Protein AF-A0A9P8CUX8-F1 (afdb_monomer)

Foldseek 3Di:
DDPVLVQVLCVVQPPVPPSDADPVSVVVSVVVVVVLVVLVVVLVPVVPQWHALVSLCVSCVVVVHNDDSVVSQVLQVVQVPPPPRTHHSSSSVVSVLLVVLLVVLVCVQPVVVPPDHDDDPVSVVVSVVVSD

Sequence (132 aa):
MILETVRMMMNMFDRDGDGSISFNEFIGLWNYIEKWKNCFRTYDLDGSGTIDGIELQKALRGFGYNLSEAIVSLIVTKYDVRGQGDISFDNFVQSCVTVQTLTDAFRRIDQAGTGVVTMTYEQFLGLVINNR

Mean predicted aligned error: 5.98 Å

Structure (mmCIF, N/CA/C/O backbone):
data_AF-A0A9P8CUX8-F1
#
_entry.id   AF-A0A9P8CUX8-F1
#
loop_
_atom_site.group_PDB
_atom_site.id
_atom_site.type_symbol
_atom_site.label_atom_id
_atom_site.label_alt_id
_atom_site.label_comp_id
_atom_site.label_asym_id
_atom_site.label_entity_id
_atom_site.label_seq_id
_atom_site.pdbx_PDB_ins_code
_atom_site.Cartn_x
_atom_site.Cartn_y
_atom_site.Cartn_z
_atom_site.occupancy
_atom_site.B_iso_or_equiv
_atom_site.auth_seq_id
_atom_site.auth_comp_id
_atom_site.auth_asym_id
_atom_site.auth_atom_id
_atom_site.pdbx_PDB_model_num
ATOM 1 N N . MET A 1 1 ? 15.610 -4.513 -5.418 1.00 54.41 1 MET A N 1
ATOM 2 C CA . MET A 1 1 ? 14.611 -5.336 -4.718 1.00 54.41 1 MET A CA 1
ATOM 3 C C . MET A 1 1 ? 15.278 -5.877 -3.475 1.00 54.41 1 MET A C 1
ATOM 5 O O . MET A 1 1 ? 16.214 -6.662 -3.589 1.00 54.41 1 MET A O 1
ATOM 9 N N . ILE A 1 2 ? 14.886 -5.361 -2.318 1.00 63.94 2 ILE A N 1
ATOM 10 C CA . ILE A 1 2 ? 15.433 -5.758 -1.019 1.00 63.94 2 ILE A CA 1
ATOM 11 C C . ILE A 1 2 ? 14.945 -7.180 -0.671 1.00 63.94 2 ILE A C 1
ATOM 13 O O . ILE A 1 2 ? 13.835 -7.573 -1.033 1.00 63.94 2 ILE A O 1
ATOM 17 N N . LEU A 1 3 ? 15.785 -7.971 0.010 1.00 68.69 3 LEU A N 1
ATOM 18 C CA . LEU A 1 3 ? 15.538 -9.381 0.368 1.00 68.69 3 LEU A CA 1
ATOM 19 C C . LEU A 1 3 ? 14.202 -9.598 1.106 1.00 68.69 3 LEU A C 1
ATOM 21 O O . LEU A 1 3 ? 13.567 -10.641 0.968 1.00 68.69 3 LEU A O 1
ATOM 25 N N . GLU A 1 4 ? 13.774 -8.603 1.878 1.00 70.69 4 GLU A N 1
ATOM 26 C CA . GLU A 1 4 ? 12.538 -8.636 2.658 1.00 70.69 4 GLU A CA 1
ATOM 27 C C . GLU A 1 4 ? 11.287 -8.602 1.770 1.00 70.69 4 GLU A C 1
ATOM 29 O O . GLU A 1 4 ? 10.384 -9.419 1.946 1.00 70.69 4 GLU A O 1
ATOM 34 N N . THR A 1 5 ? 11.265 -7.750 0.741 1.00 67.06 5 THR A N 1
ATOM 35 C CA . THR A 1 5 ? 10.166 -7.695 -0.234 1.00 67.06 5 THR A CA 1
ATOM 36 C C . THR A 1 5 ? 10.086 -8.984 -1.051 1.00 67.06 5 THR A C 1
ATOM 38 O O . THR A 1 5 ? 8.993 -9.480 -1.312 1.00 67.06 5 THR A O 1
ATOM 41 N N . VAL A 1 6 ? 11.237 -9.572 -1.401 1.00 71.19 6 VAL A N 1
ATOM 42 C CA . VAL A 1 6 ? 11.287 -10.875 -2.085 1.00 71.19 6 VAL A CA 1
ATOM 43 C C . VAL A 1 6 ? 10.705 -11.970 -1.192 1.00 71.19 6 VAL A C 1
ATOM 45 O O . VAL A 1 6 ? 9.871 -12.736 -1.660 1.00 71.19 6 VAL A O 1
ATOM 48 N N . ARG A 1 7 ? 11.076 -12.029 0.097 1.00 74.19 7 ARG A N 1
ATOM 49 C CA . ARG A 1 7 ? 10.494 -12.998 1.048 1.00 74.19 7 ARG A CA 1
ATOM 50 C C . ARG A 1 7 ? 8.991 -12.818 1.213 1.00 74.19 7 ARG A C 1
ATOM 52 O O . ARG A 1 7 ? 8.275 -13.812 1.201 1.00 74.19 7 ARG A O 1
ATOM 59 N N . MET A 1 8 ? 8.508 -11.581 1.317 1.00 73.44 8 MET A N 1
ATOM 60 C CA . MET A 1 8 ? 7.070 -11.307 1.380 1.00 73.44 8 MET A CA 1
ATOM 61 C C . MET A 1 8 ? 6.352 -11.823 0.126 1.00 73.44 8 MET A C 1
ATOM 63 O O . MET A 1 8 ? 5.340 -12.508 0.234 1.00 73.44 8 MET A O 1
ATOM 67 N N . MET A 1 9 ? 6.898 -11.539 -1.059 1.00 75.12 9 MET A N 1
ATOM 68 C CA . MET A 1 9 ? 6.333 -12.013 -2.321 1.00 75.12 9 MET A CA 1
ATOM 69 C C . MET A 1 9 ? 6.391 -13.539 -2.456 1.00 75.12 9 MET A C 1
ATOM 71 O O . MET A 1 9 ? 5.444 -14.120 -2.968 1.00 75.12 9 MET A O 1
ATOM 75 N N . MET A 1 10 ? 7.455 -14.197 -1.985 1.00 75.19 10 MET A N 1
ATOM 76 C CA . MET A 1 10 ? 7.532 -15.662 -1.979 1.00 75.19 10 MET A CA 1
ATOM 77 C C . MET A 1 10 ? 6.449 -16.260 -1.077 1.00 75.19 10 MET A C 1
ATOM 79 O O . MET A 1 10 ? 5.654 -17.060 -1.551 1.00 75.19 10 MET A O 1
ATOM 83 N N . ASN A 1 11 ? 6.315 -15.779 0.161 1.00 79.44 11 ASN A N 1
ATOM 84 C CA . ASN A 1 11 ? 5.300 -16.269 1.102 1.00 79.44 11 ASN A CA 1
ATOM 85 C C . ASN A 1 11 ? 3.852 -16.089 0.600 1.00 79.44 11 ASN A C 1
ATOM 87 O O . ASN A 1 11 ? 2.959 -16.811 1.027 1.00 79.44 11 ASN A O 1
ATOM 91 N N . MET A 1 12 ? 3.587 -15.114 -0.277 1.00 75.50 12 MET A N 1
ATOM 92 C CA . MET A 1 12 ? 2.257 -14.921 -0.872 1.00 75.50 12 MET A CA 1
ATOM 93 C C . MET A 1 12 ? 1.885 -15.998 -1.902 1.00 75.50 12 MET A C 1
ATOM 95 O O . MET A 1 12 ? 0.699 -16.186 -2.183 1.00 75.50 12 MET A O 1
ATOM 99 N N . PHE A 1 13 ? 2.880 -16.648 -2.506 1.00 79.12 13 PHE A N 1
ATOM 100 C CA . PHE A 1 13 ? 2.697 -17.568 -3.630 1.00 79.12 13 PHE A CA 1
ATOM 101 C C . PHE A 1 13 ? 3.164 -18.996 -3.343 1.00 79.12 13 PHE A C 1
ATOM 103 O O . PHE A 1 13 ? 2.740 -19.878 -4.082 1.00 79.12 13 PHE A O 1
ATOM 110 N N . ASP A 1 14 ? 3.953 -19.210 -2.291 1.00 83.44 14 ASP A N 1
ATOM 111 C CA . ASP A 1 14 ? 4.284 -20.513 -1.707 1.00 83.44 14 ASP A CA 1
ATOM 112 C C . ASP A 1 14 ? 3.014 -21.137 -1.093 1.00 83.44 14 ASP A C 1
ATOM 114 O O . ASP A 1 14 ? 2.584 -20.796 0.013 1.00 83.44 14 ASP A O 1
ATOM 118 N N . ARG A 1 15 ? 2.326 -21.971 -1.879 1.00 79.75 15 ARG A N 1
ATOM 119 C CA . ARG A 1 15 ? 1.038 -22.584 -1.520 1.00 79.75 15 ARG A CA 1
ATOM 120 C C . ARG A 1 15 ? 1.213 -23.887 -0.767 1.00 79.75 15 ARG A C 1
ATOM 122 O O . ARG A 1 15 ? 0.307 -24.256 -0.016 1.00 79.75 15 ARG A O 1
ATOM 129 N N . ASP A 1 16 ? 2.297 -24.605 -1.027 1.00 82.50 16 ASP A N 1
ATOM 130 C CA . ASP A 1 16 ? 2.603 -25.859 -0.346 1.00 82.50 16 ASP A CA 1
ATOM 131 C C . ASP A 1 16 ? 3.430 -25.656 0.935 1.00 82.50 16 ASP A C 1
ATOM 133 O O . ASP A 1 16 ? 3.501 -26.570 1.760 1.00 82.50 16 ASP A O 1
ATOM 137 N N . GLY A 1 17 ? 3.913 -24.433 1.177 1.00 81.38 17 GLY A N 1
ATOM 138 C CA . GLY A 1 17 ? 4.587 -24.025 2.404 1.00 81.38 17 GLY A CA 1
ATOM 139 C C . GLY A 1 17 ? 5.985 -24.621 2.527 1.00 81.38 17 GLY A C 1
ATOM 140 O O . GLY A 1 17 ? 6.483 -24.765 3.649 1.00 81.38 17 GLY A O 1
ATOM 141 N N . ASP A 1 18 ? 6.593 -25.026 1.408 1.00 86.38 18 ASP A N 1
ATOM 142 C CA . ASP A 1 18 ? 7.894 -25.690 1.387 1.00 86.38 18 ASP A CA 1
ATOM 143 C C . ASP A 1 18 ? 9.077 -24.705 1.499 1.00 86.38 18 ASP A C 1
ATOM 145 O O . ASP A 1 18 ? 10.238 -25.116 1.624 1.00 86.38 18 ASP A O 1
ATOM 149 N N . GLY A 1 19 ? 8.786 -23.397 1.526 1.00 80.00 19 GLY A N 1
ATOM 150 C CA . GLY A 1 19 ? 9.767 -22.320 1.626 1.00 80.00 19 GLY A CA 1
ATOM 151 C C . GLY A 1 19 ? 10.517 -22.046 0.321 1.00 80.00 19 GLY A C 1
ATOM 152 O O . GLY A 1 19 ? 11.471 -21.260 0.321 1.00 80.00 19 GLY A O 1
ATOM 153 N N . SER A 1 20 ? 10.110 -22.687 -0.773 1.00 83.75 20 SER A N 1
ATOM 154 C CA . SER A 1 20 ? 10.613 -22.529 -2.134 1.00 83.75 20 SER A CA 1
ATOM 155 C C . SER A 1 20 ? 9.483 -22.070 -3.066 1.00 83.75 20 SER A C 1
ATOM 157 O O . SER A 1 20 ? 8.366 -21.794 -2.651 1.00 83.75 20 SER A O 1
ATOM 159 N N . ILE A 1 21 ? 9.803 -21.867 -4.346 1.00 82.62 21 ILE A N 1
ATOM 160 C CA . ILE A 1 21 ? 8.814 -21.508 -5.367 1.00 82.62 21 ILE A CA 1
ATOM 161 C C . ILE A 1 21 ? 8.921 -22.533 -6.488 1.00 82.62 21 ILE A C 1
ATOM 163 O O . ILE A 1 21 ? 9.888 -22.537 -7.258 1.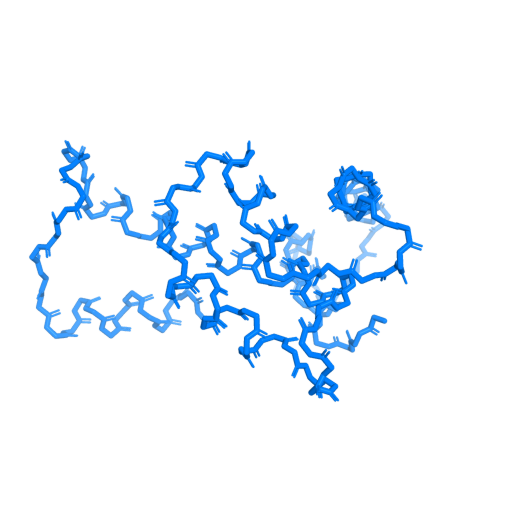00 82.62 21 ILE A O 1
ATOM 167 N N . SER A 1 22 ? 7.920 -23.403 -6.589 1.00 87.62 22 SER A N 1
ATOM 168 C CA . SER A 1 22 ? 7.773 -24.325 -7.712 1.00 87.62 22 SER A CA 1
ATOM 169 C C . SER A 1 22 ? 7.512 -23.561 -9.018 1.00 87.62 22 SER A C 1
ATOM 171 O O . SER A 1 22 ? 7.122 -22.393 -9.028 1.00 87.62 22 SER A O 1
ATOM 173 N N . PHE A 1 23 ? 7.676 -24.217 -10.171 1.00 87.00 23 PHE A N 1
ATOM 174 C CA . PHE A 1 23 ? 7.445 -23.570 -11.471 1.00 87.00 23 PHE A CA 1
ATOM 175 C C . PHE A 1 23 ? 6.023 -22.990 -11.614 1.00 87.00 23 PHE A C 1
ATOM 177 O O . PHE A 1 23 ? 5.837 -21.917 -12.186 1.00 87.00 23 PHE A O 1
ATOM 184 N N . ASN A 1 24 ? 5.016 -23.669 -11.057 1.00 86.12 24 ASN A N 1
ATOM 185 C CA . ASN A 1 24 ? 3.630 -23.204 -11.107 1.00 86.12 24 ASN A CA 1
ATOM 186 C C . ASN A 1 24 ? 3.410 -21.952 -10.243 1.00 86.12 24 ASN A C 1
ATOM 188 O O . ASN A 1 24 ? 2.702 -21.032 -10.654 1.00 86.12 24 ASN A O 1
ATOM 192 N N . GLU A 1 25 ? 4.041 -21.887 -9.074 1.00 85.25 25 GLU A N 1
ATOM 193 C CA . GLU A 1 25 ? 3.990 -20.718 -8.188 1.00 85.25 25 GLU A CA 1
ATOM 194 C C . GLU A 1 25 ? 4.799 -19.558 -8.767 1.00 85.25 25 GLU A C 1
ATOM 196 O O . GLU A 1 25 ? 4.356 -18.410 -8.710 1.00 85.25 25 GLU A O 1
ATOM 201 N N . PHE A 1 26 ? 5.916 -19.861 -9.439 1.00 85.19 26 PHE A N 1
ATOM 202 C CA . PHE A 1 26 ? 6.722 -18.881 -10.159 1.00 85.19 26 PHE A CA 1
ATOM 203 C C . PHE A 1 26 ? 5.916 -18.177 -11.247 1.00 85.19 26 PHE A C 1
ATOM 205 O O . PHE A 1 26 ? 6.011 -16.960 -11.375 1.00 85.19 26 PHE A O 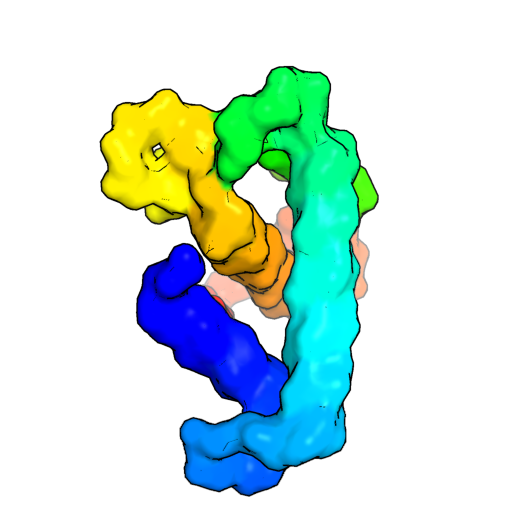1
ATOM 212 N N . ILE A 1 27 ? 5.087 -18.899 -12.009 1.00 86.44 27 ILE A N 1
ATOM 213 C CA . ILE A 1 27 ? 4.202 -18.274 -13.005 1.00 86.44 27 ILE A CA 1
ATOM 214 C C . ILE A 1 27 ? 3.254 -17.274 -12.327 1.00 86.44 27 ILE A C 1
ATOM 216 O O . ILE A 1 27 ? 3.046 -16.170 -12.836 1.00 86.44 27 ILE A O 1
ATOM 220 N N . GLY A 1 28 ? 2.689 -17.638 -11.172 1.00 84.12 28 GLY A N 1
ATOM 221 C CA . GLY A 1 28 ? 1.840 -16.749 -10.379 1.00 84.12 28 GLY A CA 1
ATOM 222 C C . GLY A 1 28 ? 2.583 -15.490 -9.930 1.00 84.12 28 GLY A C 1
ATOM 223 O O . GLY A 1 28 ? 2.125 -14.375 -10.193 1.00 84.12 28 GLY A O 1
ATOM 224 N N . LEU A 1 29 ? 3.756 -15.677 -9.327 1.00 83.69 29 LEU A N 1
ATOM 225 C CA . LEU A 1 29 ? 4.630 -14.609 -8.856 1.00 83.69 29 LEU A CA 1
ATOM 226 C C . LEU A 1 29 ? 5.085 -13.690 -9.999 1.00 83.69 29 LEU A C 1
ATOM 228 O O . LEU A 1 29 ? 5.025 -12.468 -9.877 1.00 83.69 29 LEU A O 1
ATOM 232 N N . TRP A 1 30 ? 5.501 -14.253 -11.133 1.00 84.75 30 TRP A N 1
ATOM 233 C CA . TRP A 1 30 ? 5.948 -13.496 -12.300 1.00 84.75 30 TRP A CA 1
ATOM 234 C C . TRP A 1 30 ? 4.831 -12.616 -12.855 1.00 84.75 30 TRP A C 1
ATOM 236 O O . TRP A 1 30 ? 5.016 -11.411 -13.029 1.00 84.75 30 TRP A O 1
ATOM 246 N N . ASN A 1 31 ? 3.642 -13.191 -13.050 1.00 86.19 31 ASN A N 1
ATOM 247 C CA . ASN A 1 31 ? 2.470 -12.448 -13.507 1.00 86.19 31 ASN A CA 1
ATOM 248 C C . ASN A 1 31 ? 2.081 -11.335 -12.523 1.00 86.19 31 ASN A C 1
ATOM 250 O O . ASN A 1 31 ? 1.645 -10.261 -12.939 1.00 86.19 31 ASN A O 1
ATOM 254 N N . TYR A 1 32 ? 2.233 -11.575 -11.220 1.00 83.56 32 TYR A N 1
ATOM 255 C CA . TYR A 1 32 ? 2.008 -10.565 -10.190 1.00 83.56 32 TYR A CA 1
ATOM 256 C C . TYR A 1 32 ? 3.022 -9.419 -10.295 1.00 83.56 32 TYR A C 1
ATOM 258 O O . TYR A 1 32 ? 2.626 -8.254 -10.351 1.00 83.56 32 TYR A O 1
ATOM 266 N N . ILE A 1 33 ? 4.315 -9.732 -10.415 1.00 84.44 33 ILE A N 1
ATOM 267 C CA . ILE A 1 33 ? 5.382 -8.737 -10.584 1.00 84.44 33 ILE A CA 1
ATOM 268 C C . ILE A 1 33 ? 5.177 -7.917 -11.863 1.00 84.44 33 ILE A C 1
ATOM 270 O O . ILE A 1 33 ? 5.326 -6.698 -11.827 1.00 84.44 33 ILE A O 1
ATOM 274 N N . GLU A 1 34 ? 4.822 -8.541 -12.989 1.00 88.81 34 GLU A N 1
ATOM 275 C CA . GLU A 1 34 ? 4.566 -7.817 -14.242 1.00 88.81 34 GLU A CA 1
ATOM 276 C C . GLU A 1 34 ? 3.394 -6.843 -14.123 1.00 88.81 34 GLU A C 1
ATOM 278 O O . GLU A 1 34 ? 3.501 -5.692 -14.556 1.00 88.81 34 GLU A O 1
ATOM 283 N N . LYS A 1 35 ? 2.300 -7.263 -13.478 1.00 87.94 35 LYS A N 1
ATOM 284 C CA . LYS A 1 35 ? 1.163 -6.378 -13.196 1.00 87.94 35 LYS A CA 1
ATOM 285 C C . LYS A 1 35 ? 1.587 -5.184 -12.347 1.00 87.94 35 LYS A C 1
ATOM 287 O O . LYS A 1 35 ? 1.265 -4.052 -12.704 1.00 87.94 35 LYS A O 1
ATOM 292 N N . TRP A 1 36 ? 2.358 -5.412 -11.284 1.00 88.75 36 TRP A N 1
ATOM 293 C CA . TRP A 1 36 ? 2.870 -4.329 -10.443 1.00 88.75 36 TRP A CA 1
ATOM 294 C C . TRP A 1 36 ? 3.827 -3.404 -11.186 1.00 88.75 36 TRP A C 1
ATOM 296 O O . TRP A 1 36 ? 3.728 -2.194 -11.022 1.00 88.75 36 TRP A O 1
ATOM 306 N N . LYS A 1 37 ? 4.706 -3.928 -12.045 1.00 89.75 37 LYS A N 1
ATOM 307 C CA . LYS A 1 37 ? 5.596 -3.105 -12.882 1.00 89.75 37 LYS A CA 1
ATOM 308 C C . LYS A 1 37 ? 4.813 -2.215 -13.842 1.00 89.75 37 LYS A C 1
ATOM 310 O O . LYS A 1 37 ? 5.147 -1.045 -14.000 1.00 89.75 37 LYS A O 1
ATOM 315 N N . ASN A 1 38 ? 3.779 -2.753 -14.487 1.00 91.69 38 ASN A N 1
ATOM 316 C CA . ASN A 1 38 ? 2.907 -1.970 -15.367 1.00 91.69 38 ASN A CA 1
ATOM 317 C C . ASN A 1 38 ? 2.160 -0.888 -14.590 1.00 91.69 38 ASN A C 1
ATOM 319 O O . ASN A 1 38 ? 2.087 0.254 -15.037 1.00 91.69 38 ASN A O 1
ATOM 323 N N . CYS A 1 39 ? 1.666 -1.236 -13.405 1.00 90.62 39 CYS A N 1
ATOM 324 C CA . CYS A 1 39 ? 1.008 -0.294 -12.522 1.00 90.62 39 CYS A CA 1
ATOM 325 C C . CYS A 1 39 ? 1.951 0.828 -12.073 1.00 90.62 39 CYS A C 1
ATOM 327 O O . CYS A 1 39 ? 1.601 1.994 -12.190 1.00 90.62 39 CYS A O 1
ATOM 329 N N . PHE A 1 40 ? 3.159 0.488 -11.621 1.00 92.31 40 PHE A N 1
ATOM 330 C CA . PHE A 1 40 ? 4.177 1.453 -11.212 1.00 92.31 40 PHE A CA 1
ATOM 331 C C . PHE A 1 40 ? 4.489 2.436 -12.342 1.0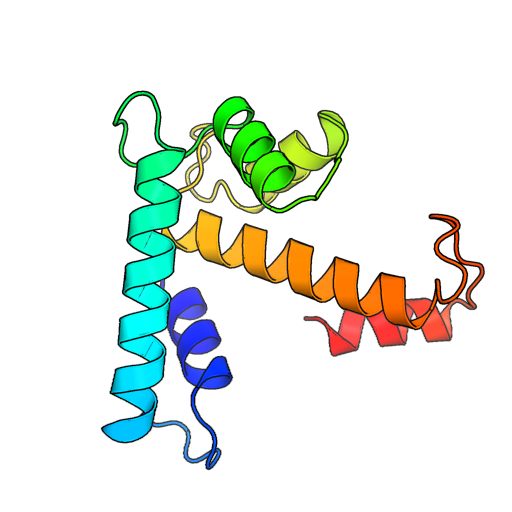0 92.31 40 PHE A C 1
ATOM 333 O O . PHE A 1 40 ? 4.364 3.637 -12.158 1.00 92.31 40 PHE A O 1
ATOM 340 N N . ARG A 1 41 ? 4.751 1.928 -13.554 1.00 93.38 41 ARG A N 1
ATOM 341 C CA . ARG A 1 41 ? 4.986 2.759 -14.750 1.00 93.38 41 ARG A CA 1
ATOM 342 C C . ARG A 1 41 ? 3.815 3.661 -15.138 1.00 93.38 41 ARG A C 1
ATOM 344 O O . ARG A 1 41 ? 4.008 4.611 -15.878 1.00 93.38 41 ARG A O 1
ATOM 351 N N . THR A 1 42 ? 2.598 3.332 -14.711 1.00 94.75 42 THR A N 1
ATOM 352 C CA . THR A 1 42 ? 1.419 4.169 -14.975 1.00 94.75 42 THR A CA 1
ATOM 353 C C . THR A 1 42 ? 1.378 5.386 -14.048 1.00 94.75 42 THR A C 1
ATOM 355 O O . THR A 1 42 ? 0.784 6.400 -14.408 1.00 94.75 42 THR A O 1
ATOM 358 N N . TYR A 1 43 ? 1.979 5.279 -12.860 1.00 94.75 43 TYR A N 1
ATOM 359 C CA . TYR A 1 43 ? 1.941 6.317 -11.830 1.00 94.75 43 TYR A CA 1
ATOM 360 C C . TYR A 1 43 ? 3.264 7.055 -11.630 1.00 94.75 43 TYR A C 1
ATOM 362 O O . TYR A 1 43 ? 3.219 8.137 -11.064 1.00 94.75 43 TYR A O 1
ATOM 370 N N . ASP A 1 44 ? 4.380 6.515 -12.116 1.00 95.25 44 ASP A N 1
ATOM 371 C CA . ASP A 1 44 ? 5.648 7.227 -12.315 1.00 95.25 44 ASP A CA 1
ATOM 372 C C . ASP A 1 44 ? 5.475 8.156 -13.528 1.00 95.25 44 ASP A C 1
ATOM 374 O O . ASP A 1 44 ? 5.685 7.765 -14.680 1.00 95.25 44 ASP A O 1
ATOM 378 N N . LEU A 1 45 ? 4.914 9.341 -13.278 1.00 92.75 45 LEU A N 1
ATOM 379 C CA . LEU A 1 45 ? 4.444 10.267 -14.309 1.00 92.75 45 LEU A CA 1
ATOM 380 C C . LEU A 1 45 ? 5.588 11.071 -14.912 1.00 92.75 45 LEU A C 1
ATOM 382 O O . LEU A 1 45 ? 5.490 11.499 -16.066 1.00 92.75 45 LEU A O 1
ATOM 386 N N . ASP A 1 46 ? 6.634 11.310 -14.129 1.00 93.19 46 ASP A N 1
ATOM 387 C CA . ASP A 1 46 ? 7.827 12.023 -14.568 1.00 93.19 46 ASP A CA 1
ATOM 388 C C . ASP A 1 46 ? 8.926 11.091 -15.111 1.00 93.19 46 ASP A C 1
ATOM 390 O O . ASP A 1 46 ? 9.872 11.564 -15.746 1.00 93.19 46 ASP A O 1
ATOM 394 N N . GLY A 1 47 ? 8.772 9.771 -14.955 1.00 92.50 47 GLY A N 1
ATOM 395 C CA . GLY A 1 47 ? 9.724 8.773 -15.432 1.00 92.50 47 GLY A CA 1
ATOM 396 C C . GLY A 1 47 ? 11.004 8.729 -14.597 1.00 92.50 47 GLY A C 1
ATOM 397 O O . GLY A 1 47 ? 12.051 8.315 -15.108 1.00 92.50 47 GLY A O 1
ATOM 398 N N . SER A 1 48 ? 10.942 9.176 -13.343 1.00 93.19 48 SER A N 1
ATOM 399 C CA . SER A 1 48 ? 12.054 9.186 -12.390 1.00 93.19 48 SER A CA 1
ATOM 400 C C . SER A 1 48 ? 12.518 7.780 -12.000 1.00 93.19 48 SER A C 1
ATOM 402 O O . SER A 1 48 ? 13.654 7.598 -11.546 1.00 93.19 48 SER A O 1
ATOM 404 N N . GLY A 1 49 ? 11.672 6.761 -12.192 1.00 92.88 49 GLY A N 1
ATOM 405 C CA . GLY A 1 49 ? 11.905 5.411 -11.686 1.00 92.88 49 GLY A CA 1
ATOM 406 C C . GLY A 1 49 ? 11.637 5.281 -10.182 1.00 92.88 49 GLY A C 1
ATOM 407 O O . GLY A 1 49 ? 11.967 4.245 -9.586 1.00 92.88 49 GLY A O 1
ATOM 408 N N . THR A 1 50 ? 11.050 6.309 -9.571 1.00 95.06 50 THR A N 1
ATOM 409 C CA . THR A 1 50 ? 10.561 6.351 -8.191 1.00 95.06 50 THR A CA 1
ATOM 410 C C . THR A 1 50 ? 9.122 6.874 -8.191 1.00 95.06 50 THR A C 1
ATOM 412 O O . THR A 1 50 ? 8.550 7.125 -9.244 1.00 95.06 50 THR A O 1
ATOM 415 N N . ILE A 1 51 ? 8.476 6.886 -7.028 1.00 96.25 51 ILE A N 1
ATOM 416 C CA . ILE A 1 51 ? 7.129 7.438 -6.861 1.00 96.25 51 ILE A CA 1
ATOM 417 C C . ILE A 1 51 ? 7.197 8.485 -5.759 1.00 96.25 51 ILE A C 1
ATOM 419 O O . ILE A 1 51 ? 7.608 8.177 -4.638 1.00 96.25 51 ILE A O 1
ATOM 423 N N . ASP A 1 52 ? 6.792 9.711 -6.050 1.00 95.12 52 ASP A N 1
ATOM 424 C CA . ASP A 1 52 ? 6.679 10.754 -5.034 1.00 95.12 52 ASP A CA 1
ATOM 425 C C . ASP A 1 52 ? 5.336 10.679 -4.272 1.00 95.12 52 ASP A C 1
ATOM 427 O O . ASP A 1 52 ? 4.483 9.811 -4.497 1.00 95.12 52 ASP A O 1
ATOM 431 N N . GLY A 1 53 ? 5.118 11.593 -3.322 1.00 94.38 53 GLY A N 1
ATOM 432 C CA . GLY A 1 53 ? 3.867 11.631 -2.556 1.00 94.38 53 GLY A CA 1
ATOM 433 C C . GLY A 1 53 ? 2.614 11.948 -3.383 1.00 94.38 53 GLY A C 1
ATOM 434 O O . GLY A 1 53 ? 1.535 11.436 -3.074 1.00 94.38 53 GLY A O 1
ATOM 435 N N . ILE A 1 54 ? 2.734 12.756 -4.438 1.00 95.31 54 ILE A N 1
ATOM 436 C CA . ILE A 1 54 ? 1.621 13.141 -5.318 1.00 95.31 54 ILE A CA 1
ATOM 437 C C . ILE A 1 54 ? 1.238 11.952 -6.205 1.00 95.31 54 ILE A C 1
ATOM 439 O O . ILE A 1 54 ? 0.055 11.650 -6.394 1.00 95.31 54 ILE A O 1
ATOM 443 N N . GLU A 1 55 ? 2.229 11.259 -6.743 1.00 96.75 55 GLU A N 1
ATOM 444 C CA . GLU A 1 55 ? 2.079 10.053 -7.547 1.00 96.75 55 GLU A CA 1
ATOM 445 C C . GLU A 1 55 ? 1.511 8.901 -6.721 1.00 96.75 55 GLU A C 1
ATOM 447 O O . GLU A 1 55 ? 0.548 8.256 -7.148 1.00 96.75 55 GLU A O 1
ATOM 452 N N . LEU A 1 56 ? 1.996 8.711 -5.489 1.00 96.00 56 LEU A N 1
ATOM 453 C CA . LEU A 1 56 ? 1.432 7.730 -4.564 1.00 96.00 56 LEU A CA 1
ATOM 454 C C . LEU A 1 56 ? -0.037 8.038 -4.247 1.00 96.00 56 LEU A C 1
ATOM 456 O O . LEU A 1 56 ? -0.868 7.128 -4.237 1.00 96.00 56 LEU A O 1
ATOM 460 N N . GLN A 1 57 ? -0.390 9.308 -4.023 1.00 95.81 57 GLN A N 1
ATOM 461 C CA . GLN A 1 57 ? -1.781 9.704 -3.791 1.00 95.81 57 GLN A CA 1
ATOM 462 C C . GLN A 1 57 ? -2.672 9.350 -4.990 1.00 95.81 57 GLN A C 1
ATOM 464 O O . GLN A 1 57 ? -3.772 8.818 -4.813 1.00 95.81 57 GLN A O 1
ATOM 469 N N . LYS A 1 58 ? -2.199 9.607 -6.217 1.00 95.44 58 LYS A N 1
ATOM 470 C CA . LYS A 1 58 ? -2.911 9.235 -7.450 1.00 95.44 58 LYS A CA 1
ATOM 471 C C . LYS A 1 58 ? -3.050 7.720 -7.588 1.00 95.44 58 LYS A C 1
ATOM 473 O O . LYS A 1 58 ? -4.137 7.259 -7.939 1.00 95.44 58 LYS A O 1
ATOM 478 N N . ALA A 1 59 ? -1.999 6.962 -7.278 1.00 95.12 59 ALA A N 1
ATOM 479 C CA . ALA A 1 59 ? -2.010 5.503 -7.313 1.00 95.12 59 ALA A CA 1
ATOM 480 C C . ALA A 1 59 ? -3.041 4.924 -6.337 1.00 95.12 59 ALA A C 1
ATOM 482 O O . ALA A 1 59 ? -3.946 4.194 -6.742 1.00 95.12 59 ALA A O 1
ATOM 483 N N . LEU A 1 60 ? -2.975 5.328 -5.065 1.00 94.81 60 LEU A N 1
ATOM 484 C CA . LEU A 1 60 ? -3.894 4.869 -4.022 1.00 94.81 60 LEU A CA 1
ATOM 485 C C . LEU A 1 60 ? -5.346 5.230 -4.348 1.00 94.81 60 LEU A C 1
ATOM 487 O O . LEU A 1 60 ? -6.232 4.385 -4.210 1.00 94.81 60 LEU A O 1
ATOM 491 N N . ARG A 1 61 ? -5.590 6.435 -4.877 1.00 94.81 61 ARG A N 1
ATOM 492 C CA . ARG A 1 61 ? -6.918 6.833 -5.357 1.00 94.81 61 ARG A CA 1
ATOM 493 C C . ARG A 1 61 ? -7.386 5.978 -6.535 1.00 94.81 61 ARG A C 1
ATOM 495 O O . ARG A 1 61 ? -8.553 5.596 -6.570 1.00 94.81 61 ARG A O 1
ATOM 502 N N . GLY A 1 62 ? -6.495 5.655 -7.471 1.00 92.38 62 GLY A N 1
ATOM 503 C CA . GLY A 1 62 ? -6.770 4.747 -8.586 1.00 92.38 62 GLY A CA 1
ATOM 504 C C . GLY A 1 62 ? -7.129 3.329 -8.136 1.00 92.38 62 GLY A C 1
ATOM 505 O O . GLY A 1 62 ? -7.975 2.686 -8.751 1.00 92.38 62 GLY A O 1
ATOM 506 N N . PHE A 1 63 ? -6.572 2.879 -7.011 1.00 91.44 63 PHE A N 1
ATOM 507 C CA . PHE A 1 63 ? -6.935 1.612 -6.366 1.00 91.44 63 PHE A CA 1
ATOM 508 C C . PHE A 1 63 ? -8.220 1.684 -5.528 1.00 91.44 63 PHE A C 1
ATOM 510 O O . PHE A 1 63 ? -8.632 0.683 -4.945 1.00 91.44 63 PHE A O 1
ATOM 517 N N . GLY A 1 64 ? -8.870 2.849 -5.461 1.00 91.94 64 GLY A N 1
ATOM 518 C CA . GLY A 1 64 ? -10.098 3.054 -4.695 1.00 91.94 64 GLY A CA 1
ATOM 519 C C . GLY A 1 64 ? -9.877 3.404 -3.221 1.00 91.94 64 GLY A C 1
ATOM 520 O O . GLY A 1 64 ? -10.836 3.398 -2.449 1.00 91.94 64 GLY A O 1
ATOM 521 N N . TYR A 1 65 ? -8.648 3.734 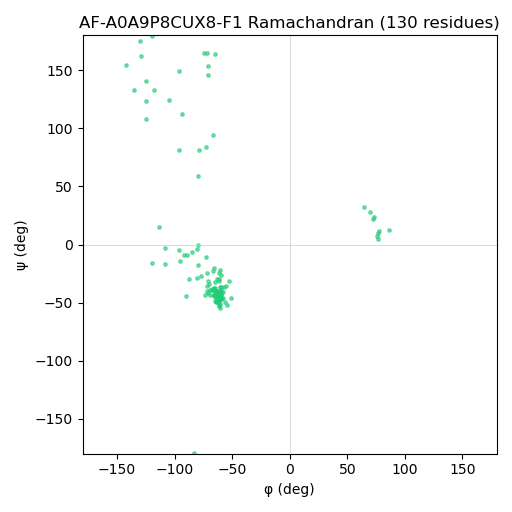-2.814 1.00 92.19 65 TYR A N 1
ATOM 522 C CA . TYR A 1 65 ? -8.345 4.221 -1.469 1.00 92.19 65 TYR A CA 1
ATOM 523 C C . TYR A 1 65 ? -8.356 5.751 -1.443 1.00 92.19 65 TYR A C 1
ATOM 525 O O . TYR A 1 65 ? -7.495 6.412 -2.022 1.00 92.19 65 TYR A O 1
ATOM 533 N N . ASN A 1 66 ? -9.329 6.331 -0.740 1.00 91.50 66 ASN A N 1
ATOM 534 C CA . ASN A 1 66 ? -9.425 7.778 -0.560 1.00 91.50 66 ASN A CA 1
ATOM 535 C C . ASN A 1 66 ? -8.786 8.192 0.773 1.00 91.50 66 ASN A C 1
ATOM 537 O O . ASN A 1 66 ? -9.475 8.342 1.781 1.00 91.50 66 ASN A O 1
ATOM 541 N N . LEU A 1 67 ? -7.458 8.313 0.784 1.00 94.06 67 LEU A N 1
ATOM 542 C CA . LEU A 1 67 ? -6.683 8.681 1.971 1.00 94.06 67 LEU A CA 1
ATOM 543 C C . LEU A 1 67 ? -6.381 10.183 1.996 1.00 94.06 67 LEU A C 1
ATOM 545 O O . LEU A 1 67 ? -6.228 10.818 0.951 1.00 94.06 67 LEU A O 1
ATOM 549 N N . SER A 1 68 ? -6.271 10.748 3.199 1.00 95.69 68 SER A N 1
ATOM 550 C CA . SER A 1 68 ? -5.839 12.135 3.374 1.00 95.69 68 SER A CA 1
ATOM 551 C C . SER A 1 68 ? -4.353 12.299 3.049 1.00 95.69 68 SER A C 1
ATOM 553 O O . SER A 1 68 ? -3.561 11.369 3.217 1.00 95.69 68 SER A O 1
ATOM 555 N N . GLU A 1 69 ? -3.955 13.507 2.649 1.00 94.75 69 GLU A N 1
ATOM 556 C CA . GLU A 1 69 ? -2.552 13.844 2.361 1.00 94.75 69 GLU A CA 1
ATOM 557 C C . GLU A 1 69 ? -1.624 13.543 3.544 1.00 94.75 69 GLU A C 1
ATOM 559 O O . GLU A 1 69 ? -0.515 13.052 3.353 1.00 94.75 69 GLU A O 1
ATOM 564 N N . ALA A 1 70 ? -2.099 13.748 4.777 1.00 95.56 70 ALA A N 1
ATOM 565 C CA . ALA A 1 70 ? -1.344 13.430 5.986 1.00 95.56 70 ALA A CA 1
ATOM 566 C C . ALA A 1 70 ? -1.011 11.930 6.095 1.00 95.56 70 ALA A C 1
ATOM 568 O O . ALA A 1 70 ? 0.108 11.572 6.459 1.00 95.56 70 ALA A O 1
ATOM 569 N N . ILE A 1 71 ? -1.957 11.048 5.750 1.00 95.62 71 ILE A N 1
ATOM 570 C CA . ILE A 1 71 ? -1.722 9.599 5.755 1.00 95.62 71 ILE A CA 1
ATOM 571 C C . ILE A 1 71 ? -0.813 9.193 4.597 1.00 95.62 71 ILE A C 1
ATOM 573 O O . ILE A 1 71 ? 0.083 8.379 4.798 1.00 95.62 71 ILE A O 1
ATOM 577 N N . VAL A 1 72 ? -0.991 9.774 3.408 1.00 96.00 72 VAL A N 1
ATOM 578 C CA . VAL A 1 72 ? -0.101 9.500 2.268 1.00 96.00 72 VAL A CA 1
ATOM 579 C C . VAL A 1 72 ? 1.337 9.908 2.594 1.00 96.00 72 VAL A C 1
ATOM 581 O O . VAL A 1 72 ? 2.248 9.109 2.407 1.00 96.00 72 VAL A O 1
ATOM 584 N N . SER A 1 73 ? 1.543 11.094 3.168 1.00 94.75 73 SER A N 1
ATOM 585 C CA . SER A 1 73 ? 2.862 11.572 3.604 1.00 94.75 73 SER A CA 1
ATOM 586 C C . SER A 1 73 ? 3.497 10.660 4.661 1.00 94.75 73 SER A C 1
ATOM 588 O O . SER A 1 73 ? 4.688 10.343 4.589 1.00 94.75 73 SER A O 1
ATOM 590 N N . LEU A 1 74 ? 2.694 10.151 5.603 1.00 95.31 74 LEU A N 1
ATOM 591 C CA . LEU A 1 74 ? 3.147 9.158 6.578 1.00 95.31 74 LEU A CA 1
ATOM 592 C C . LEU A 1 74 ? 3.582 7.848 5.902 1.00 95.31 74 LEU A C 1
ATOM 594 O O . LEU A 1 74 ? 4.579 7.256 6.314 1.00 95.31 74 LEU A O 1
ATOM 598 N N . ILE A 1 75 ? 2.861 7.397 4.870 1.00 95.12 75 ILE A N 1
ATOM 599 C CA . ILE A 1 75 ? 3.241 6.215 4.087 1.00 95.12 75 ILE A CA 1
ATOM 600 C C . ILE A 1 75 ? 4.565 6.477 3.363 1.00 95.12 75 ILE A C 1
ATOM 602 O O . ILE A 1 75 ? 5.476 5.668 3.507 1.00 95.12 75 ILE A O 1
ATOM 606 N N . VAL A 1 76 ? 4.715 7.604 2.660 1.00 95.25 76 VAL A N 1
ATOM 607 C CA . VAL A 1 76 ? 5.985 7.954 1.994 1.00 95.25 76 VAL A CA 1
ATOM 608 C C . VAL A 1 76 ? 7.126 7.932 3.002 1.00 95.25 76 VAL A C 1
ATOM 610 O O . VAL A 1 76 ? 8.077 7.189 2.820 1.00 95.25 76 VAL A O 1
ATOM 613 N N . THR A 1 77 ? 6.985 8.633 4.127 1.00 94.19 77 THR A N 1
ATOM 614 C CA . THR A 1 77 ? 8.028 8.704 5.164 1.00 94.19 77 THR A CA 1
ATOM 615 C C . THR A 1 77 ? 8.382 7.327 5.733 1.00 94.19 77 THR A C 1
ATOM 617 O O . THR A 1 77 ? 9.538 7.055 6.042 1.00 94.19 77 THR A O 1
ATOM 620 N N . LYS A 1 78 ? 7.398 6.433 5.880 1.00 93.25 78 LYS A N 1
ATOM 621 C CA . LYS A 1 78 ? 7.622 5.075 6.391 1.00 93.25 78 LYS A CA 1
ATOM 622 C C . LYS A 1 78 ? 8.390 4.184 5.409 1.00 93.25 78 LYS A C 1
ATOM 624 O O . LYS A 1 78 ? 9.118 3.301 5.856 1.00 93.25 78 LYS A O 1
ATOM 629 N N . TYR A 1 79 ? 8.186 4.370 4.107 1.00 92.62 79 TYR A N 1
ATOM 630 C CA . TYR A 1 79 ? 8.743 3.513 3.055 1.00 92.62 79 TYR A CA 1
ATOM 631 C C . TYR A 1 79 ? 9.871 4.184 2.252 1.00 92.62 79 TYR A C 1
ATOM 633 O O . TYR A 1 79 ? 10.500 3.538 1.414 1.00 92.62 79 TYR A O 1
AT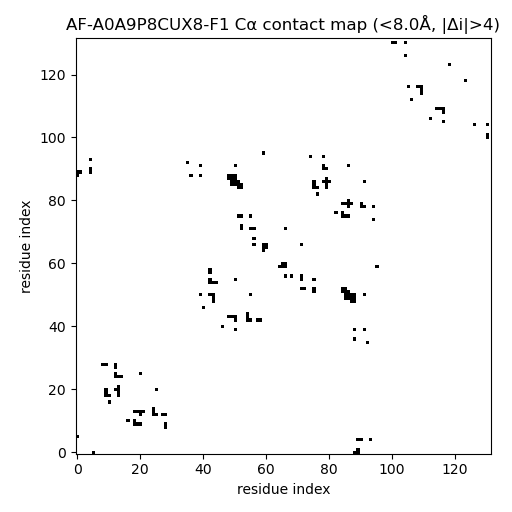OM 641 N N . ASP A 1 80 ? 10.183 5.446 2.529 1.00 93.06 80 ASP A N 1
ATOM 642 C CA . ASP A 1 80 ? 11.349 6.154 2.012 1.00 93.06 80 ASP A CA 1
ATOM 643 C C . ASP A 1 80 ? 12.603 5.758 2.802 1.00 93.06 80 ASP A C 1
ATOM 645 O O . ASP A 1 80 ? 13.066 6.436 3.718 1.00 93.06 80 ASP A O 1
ATOM 649 N N . VAL A 1 81 ? 13.168 4.609 2.437 1.00 85.38 81 VAL A N 1
ATOM 650 C CA . VAL A 1 81 ? 14.398 4.080 3.046 1.00 85.38 81 VAL A CA 1
ATOM 651 C C . VAL A 1 81 ? 15.618 4.961 2.733 1.00 85.38 81 VAL A C 1
ATOM 653 O O . VAL A 1 81 ? 16.614 4.912 3.453 1.00 85.38 81 VAL A O 1
ATOM 656 N N . ARG A 1 82 ? 15.568 5.756 1.655 1.00 86.06 82 ARG A N 1
ATOM 657 C CA . ARG A 1 82 ? 16.706 6.558 1.173 1.00 86.06 82 ARG A CA 1
ATOM 658 C C . ARG A 1 82 ? 16.689 7.997 1.693 1.00 86.06 82 ARG A C 1
ATOM 660 O O . ARG A 1 82 ? 17.713 8.668 1.590 1.00 86.06 82 ARG A O 1
ATOM 667 N N . GLY A 1 83 ? 15.573 8.456 2.255 1.00 88.75 83 GLY A N 1
ATOM 668 C CA . GLY A 1 83 ? 15.381 9.830 2.713 1.00 88.75 83 GLY A CA 1
ATOM 669 C C . GLY A 1 83 ? 15.301 10.841 1.565 1.00 88.75 83 GLY A C 1
ATOM 670 O O . GLY A 1 83 ? 15.729 11.981 1.735 1.00 88.75 83 GLY A O 1
ATOM 671 N N . GLN A 1 84 ? 14.841 10.4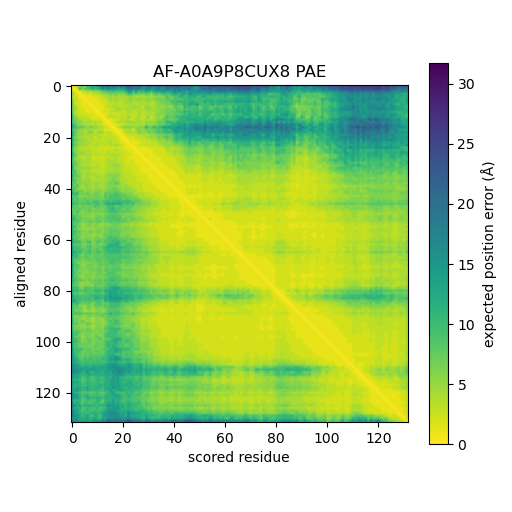18 0.385 1.00 88.94 84 GLN A N 1
ATOM 672 C CA . GLN A 1 84 ? 14.790 11.251 -0.824 1.00 88.94 84 GLN A CA 1
ATOM 673 C C . GLN A 1 84 ? 13.422 11.911 -1.048 1.00 88.94 84 GLN A C 1
ATOM 675 O O . GLN A 1 84 ? 13.282 12.730 -1.952 1.00 88.94 84 GLN A O 1
ATOM 680 N N . GLY A 1 85 ? 12.427 11.595 -0.217 1.00 89.50 85 GLY A N 1
ATOM 681 C CA . GLY A 1 85 ? 11.038 12.004 -0.416 1.00 89.50 85 GLY A CA 1
ATOM 682 C C . GLY A 1 85 ? 10.307 11.178 -1.478 1.00 89.50 85 GLY A C 1
ATOM 683 O O . GLY A 1 85 ? 9.201 11.549 -1.868 1.00 89.50 85 GLY A O 1
ATOM 684 N N . ASP A 1 86 ? 10.906 10.069 -1.922 1.00 91.88 86 ASP A N 1
ATOM 685 C CA . ASP A 1 86 ? 10.367 9.161 -2.930 1.00 91.88 86 ASP A CA 1
ATOM 686 C C . ASP A 1 86 ? 10.397 7.700 -2.464 1.00 91.88 86 ASP A C 1
ATOM 688 O O . ASP A 1 86 ? 11.089 7.330 -1.512 1.00 91.88 86 ASP A O 1
ATOM 692 N N . ILE A 1 87 ? 9.615 6.853 -3.130 1.00 94.25 87 ILE A N 1
ATOM 693 C CA . ILE A 1 87 ? 9.591 5.411 -2.881 1.00 94.25 87 ILE A CA 1
ATOM 694 C C . ILE A 1 87 ? 10.028 4.645 -4.130 1.00 94.25 87 ILE A C 1
ATOM 696 O O . ILE A 1 87 ? 9.567 4.882 -5.246 1.00 94.25 87 ILE A O 1
ATOM 700 N N . SER A 1 88 ? 10.928 3.684 -3.940 1.00 93.25 88 SER A N 1
ATOM 701 C CA . SER A 1 88 ? 11.337 2.749 -4.987 1.00 93.25 88 SER A CA 1
ATOM 702 C C . SER A 1 88 ? 10.227 1.743 -5.307 1.00 93.25 88 SER A C 1
ATOM 704 O O . SER A 1 88 ? 9.299 1.549 -4.525 1.00 93.25 88 SER A O 1
ATOM 706 N N . PHE A 1 89 ? 10.340 1.042 -6.439 1.00 90.31 89 PHE A N 1
ATOM 707 C CA . PHE A 1 89 ? 9.369 0.021 -6.856 1.00 90.31 89 PHE A CA 1
ATOM 708 C C . PHE A 1 89 ? 9.049 -1.023 -5.774 1.00 90.31 89 PHE A C 1
ATOM 710 O O . PHE A 1 89 ? 7.886 -1.336 -5.534 1.00 90.31 89 PHE A O 1
ATOM 717 N N . ASP A 1 90 ? 10.065 -1.565 -5.107 1.00 88.31 90 ASP A N 1
ATOM 718 C CA . ASP A 1 90 ? 9.886 -2.546 -4.035 1.00 88.31 90 ASP 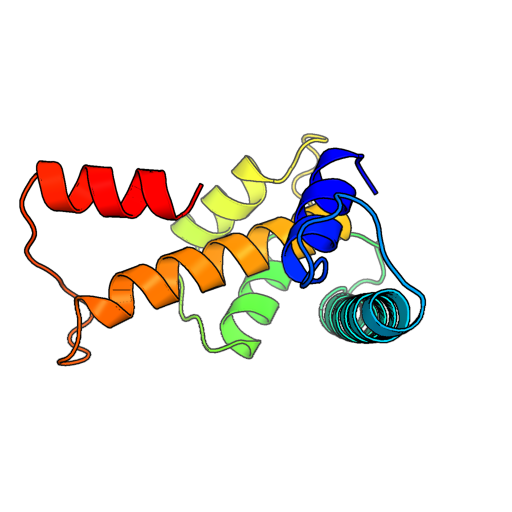A CA 1
ATOM 719 C C . ASP A 1 90 ? 9.126 -1.968 -2.837 1.00 88.31 90 ASP A C 1
ATOM 721 O O . ASP A 1 90 ? 8.186 -2.595 -2.342 1.00 88.31 90 ASP A O 1
ATOM 725 N N . ASN A 1 91 ? 9.459 -0.742 -2.444 1.00 91.00 91 ASN A N 1
ATOM 726 C CA . ASN A 1 91 ? 8.794 -0.035 -1.354 1.00 91.00 91 ASN A CA 1
ATOM 727 C C . ASN A 1 91 ? 7.369 0.405 -1.726 1.00 91.00 91 ASN A C 1
ATOM 729 O O . ASN A 1 91 ? 6.480 0.395 -0.876 1.00 91.00 91 ASN A O 1
ATOM 733 N N . PHE A 1 92 ? 7.114 0.713 -2.999 1.00 92.12 92 PHE A N 1
ATOM 734 C CA . PHE A 1 92 ? 5.775 0.959 -3.531 1.00 92.12 92 PHE A CA 1
ATOM 735 C C . PHE A 1 92 ? 4.890 -0.287 -3.451 1.00 92.12 92 PHE A C 1
ATOM 737 O O . PHE A 1 92 ? 3.761 -0.209 -2.969 1.00 92.12 92 PHE A O 1
ATOM 744 N N . VAL A 1 93 ? 5.394 -1.453 -3.869 1.00 89.81 93 VAL A N 1
ATOM 745 C CA . VAL A 1 93 ? 4.614 -2.695 -3.760 1.00 89.81 93 VAL A CA 1
ATOM 746 C C . VAL A 1 93 ? 4.333 -3.017 -2.293 1.00 89.81 93 VAL A C 1
ATOM 748 O O . VAL A 1 93 ? 3.193 -3.315 -1.938 1.00 89.81 93 VAL A O 1
ATOM 751 N N . GLN A 1 94 ? 5.338 -2.901 -1.423 1.00 87.94 94 GLN A N 1
ATOM 752 C CA . GLN A 1 94 ? 5.168 -3.175 0.003 1.00 87.94 94 GLN A CA 1
ATOM 753 C C . GLN A 1 94 ? 4.173 -2.213 0.670 1.00 87.94 94 GLN A C 1
ATOM 755 O O . GLN A 1 94 ? 3.349 -2.648 1.483 1.00 87.94 94 GLN A O 1
ATOM 760 N N . SER A 1 95 ? 4.206 -0.922 0.324 1.00 92.06 95 SER A N 1
ATOM 761 C CA . SER A 1 95 ? 3.274 0.068 0.867 1.00 92.06 95 SER A CA 1
ATOM 762 C C . SER A 1 95 ? 1.839 -0.205 0.416 1.00 92.06 95 SER A C 1
ATOM 764 O O . SER A 1 95 ? 0.934 -0.228 1.252 1.00 92.06 95 SER A O 1
ATOM 766 N N . CYS A 1 96 ? 1.627 -0.524 -0.863 1.00 91.31 96 CYS A N 1
ATOM 767 C CA . CYS A 1 96 ? 0.302 -0.837 -1.396 1.00 91.31 96 CYS A CA 1
ATOM 768 C C . CYS A 1 96 ? -0.277 -2.127 -0.803 1.00 91.31 96 CYS A C 1
ATOM 770 O O . CYS A 1 96 ? -1.441 -2.142 -0.405 1.00 91.31 96 CYS A O 1
ATOM 772 N N . VAL A 1 97 ? 0.537 -3.183 -0.677 1.00 86.94 97 VAL A N 1
ATOM 773 C CA . VAL A 1 97 ? 0.135 -4.432 -0.007 1.00 86.94 97 VAL A CA 1
ATOM 774 C C . VAL A 1 97 ? -0.234 -4.163 1.450 1.00 86.94 97 VAL A C 1
ATOM 776 O O . VAL A 1 97 ? -1.255 -4.648 1.924 1.00 86.94 97 VAL A O 1
ATOM 779 N N . THR A 1 98 ? 0.538 -3.336 2.158 1.00 89.50 98 THR A N 1
ATOM 780 C CA . THR A 1 98 ? 0.232 -2.987 3.553 1.00 89.50 98 THR A CA 1
ATOM 781 C C . THR A 1 98 ? -1.100 -2.241 3.668 1.00 89.50 98 THR A C 1
ATOM 783 O O . THR A 1 98 ? -1.919 -2.577 4.525 1.00 89.50 98 THR A O 1
ATOM 786 N N . VAL A 1 99 ? -1.347 -1.255 2.796 1.00 92.31 99 VAL A N 1
ATOM 787 C CA . VAL A 1 99 ? -2.624 -0.523 2.757 1.00 92.31 99 VAL A CA 1
ATOM 788 C C . VAL A 1 99 ? -3.784 -1.471 2.464 1.00 92.31 99 VAL A C 1
ATOM 790 O O . VAL A 1 99 ? -4.804 -1.400 3.151 1.00 92.31 99 VAL A O 1
ATOM 793 N N . GLN A 1 100 ? -3.629 -2.378 1.499 1.00 89.81 100 GLN A N 1
ATOM 794 C CA . GLN A 1 100 ? -4.641 -3.376 1.163 1.00 89.81 100 GLN A CA 1
ATOM 795 C C . GLN A 1 100 ? -4.950 -4.285 2.358 1.00 89.81 100 GLN A C 1
ATOM 797 O O . GLN A 1 100 ? -6.100 -4.358 2.782 1.00 89.81 100 GLN A O 1
ATOM 802 N N . THR A 1 101 ? -3.932 -4.916 2.946 1.00 87.25 101 THR A N 1
ATOM 803 C CA . THR A 1 101 ? -4.085 -5.855 4.065 1.00 87.25 101 THR A CA 1
ATOM 804 C C . THR A 1 101 ? -4.767 -5.200 5.268 1.00 87.25 101 THR A C 1
ATOM 806 O O . THR A 1 101 ? -5.720 -5.751 5.823 1.00 87.25 101 THR A O 1
ATOM 809 N N . LEU A 1 102 ? -4.347 -3.985 5.642 1.00 90.62 102 LEU A N 1
ATOM 810 C CA . LEU A 1 102 ? -4.974 -3.240 6.737 1.00 90.62 102 LEU A CA 1
ATOM 811 C C . LEU A 1 102 ? -6.407 -2.809 6.403 1.00 90.62 102 LEU A C 1
ATOM 813 O O . LEU A 1 102 ? -7.278 -2.867 7.272 1.00 90.62 102 LEU A O 1
ATOM 817 N N . THR A 1 103 ? -6.674 -2.415 5.154 1.00 91.56 103 THR A N 1
ATOM 818 C CA . THR A 1 103 ? -8.029 -2.058 4.707 1.00 91.56 103 THR A CA 1
ATOM 819 C C . THR A 1 103 ? -8.958 -3.267 4.744 1.00 91.56 103 THR A C 1
ATOM 821 O O . THR A 1 103 ? -10.085 -3.162 5.226 1.00 91.56 103 THR A O 1
ATOM 824 N N . ASP A 1 104 ? -8.494 -4.430 4.293 1.00 89.81 104 ASP A N 1
ATOM 825 C CA . ASP A 1 104 ? -9.271 -5.667 4.319 1.00 89.81 104 ASP A CA 1
ATOM 826 C C . ASP A 1 104 ? -9.537 -6.125 5.755 1.00 89.81 104 ASP A C 1
ATOM 828 O O . ASP A 1 104 ? -10.646 -6.557 6.073 1.00 89.81 104 ASP A O 1
ATOM 832 N N . ALA A 1 105 ? -8.557 -5.995 6.653 1.00 90.19 105 ALA A N 1
ATOM 833 C CA . ALA A 1 105 ? -8.745 -6.270 8.074 1.00 90.19 105 ALA A CA 1
ATOM 834 C C . ALA A 1 105 ? -9.773 -5.323 8.714 1.00 90.19 105 ALA A C 1
ATOM 836 O O . ALA A 1 105 ? -10.657 -5.780 9.439 1.00 90.19 105 ALA A O 1
ATOM 837 N N . PHE A 1 106 ? -9.708 -4.026 8.401 1.00 92.25 106 PHE A N 1
ATOM 838 C CA . PHE A 1 106 ? -10.679 -3.036 8.866 1.00 92.25 106 PHE A CA 1
ATOM 839 C C . PHE A 1 106 ? -12.095 -3.351 8.365 1.00 92.25 106 PHE A C 1
ATOM 841 O O . PHE A 1 106 ? -13.036 -3.392 9.156 1.00 92.25 106 PHE A O 1
ATOM 848 N N . ARG A 1 107 ? -12.253 -3.649 7.068 1.00 91.38 107 ARG A N 1
ATOM 849 C CA . ARG A 1 107 ? -13.551 -3.956 6.438 1.00 91.38 107 ARG A CA 1
ATOM 850 C C . ARG A 1 107 ? -14.221 -5.213 6.988 1.00 91.38 107 ARG A C 1
ATOM 852 O O . ARG A 1 107 ? -15.444 -5.280 7.009 1.00 91.38 107 ARG A O 1
ATOM 859 N N . ARG A 1 108 ? -13.454 -6.203 7.462 1.00 90.56 108 ARG A N 1
ATOM 860 C CA . ARG A 1 108 ? -14.028 -7.383 8.142 1.00 90.56 108 ARG A CA 1
ATOM 861 C C . ARG A 1 108 ? -14.790 -7.006 9.412 1.00 90.56 108 ARG A C 1
ATOM 863 O O . ARG A 1 108 ? -15.730 -7.708 9.781 1.00 90.56 108 ARG A O 1
ATOM 870 N N . ILE A 1 109 ? -14.369 -5.925 10.064 1.00 92.00 109 ILE A N 1
ATOM 871 C CA . ILE A 1 109 ? -14.997 -5.395 11.275 1.00 92.00 109 ILE A CA 1
ATOM 872 C C . ILE A 1 109 ? -16.085 -4.382 10.898 1.00 92.00 109 ILE A C 1
ATOM 874 O O . ILE A 1 109 ? -17.193 -4.459 11.422 1.00 92.00 109 ILE A O 1
ATOM 878 N N . ASP A 1 110 ? -15.812 -3.485 9.947 1.00 94.75 110 ASP A N 1
ATOM 879 C CA . ASP A 1 110 ? -16.776 -2.506 9.424 1.00 94.75 110 ASP A CA 1
ATOM 880 C C . ASP A 1 110 ? -17.735 -3.118 8.387 1.00 94.75 110 ASP A C 1
ATOM 882 O O . ASP A 1 110 ? -17.810 -2.680 7.239 1.00 94.75 110 ASP A O 1
ATOM 886 N N . GLN A 1 111 ? -18.494 -4.144 8.778 1.00 88.75 111 GLN A N 1
ATOM 887 C CA . GLN A 1 111 ? -19.427 -4.826 7.866 1.00 88.75 111 GLN A CA 1
ATOM 888 C C . GLN A 1 111 ? -20.528 -3.901 7.325 1.00 88.75 111 GLN A C 1
ATOM 890 O O . GLN A 1 111 ? -21.082 -4.153 6.257 1.00 88.75 111 GLN A O 1
ATOM 895 N N . ALA A 1 112 ? -20.841 -2.830 8.058 1.00 91.06 112 ALA A N 1
ATOM 896 C CA . ALA A 1 112 ? -21.824 -1.829 7.663 1.00 91.06 112 ALA A CA 1
ATOM 897 C C . ALA A 1 112 ? -21.249 -0.735 6.738 1.00 91.06 112 ALA A C 1
ATOM 899 O O . ALA A 1 112 ? -22.017 0.087 6.242 1.00 91.06 112 ALA A O 1
ATOM 900 N N . GLY A 1 113 ? -19.932 -0.715 6.492 1.00 90.44 113 GLY A N 1
ATOM 901 C CA . GLY A 1 113 ? -19.281 0.250 5.599 1.00 90.44 113 GLY A CA 1
ATOM 902 C C . GLY A 1 113 ? -19.379 1.698 6.081 1.00 90.44 113 GLY A C 1
ATOM 903 O O . GLY A 1 113 ? -19.487 2.618 5.272 1.00 90.44 113 GLY A O 1
ATOM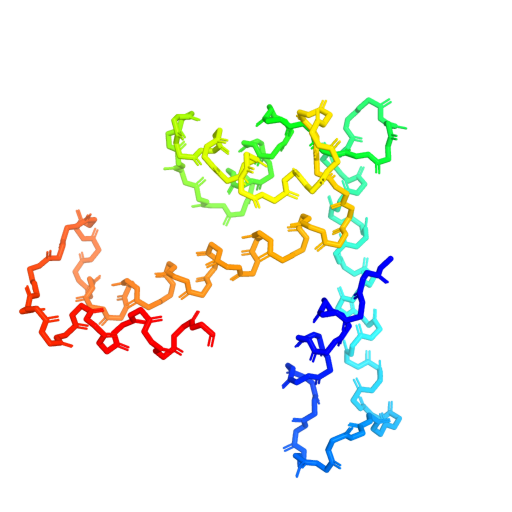 904 N N . THR A 1 114 ? -19.396 1.906 7.396 1.00 93.81 114 THR A N 1
ATOM 905 C CA . THR A 1 114 ? -19.568 3.228 8.013 1.00 93.81 114 THR A CA 1
ATOM 906 C C . THR A 1 114 ? -18.284 4.054 8.016 1.00 93.81 114 THR A C 1
ATOM 908 O O . THR A 1 114 ? -18.333 5.268 8.213 1.00 93.81 114 THR A O 1
ATOM 911 N N . GLY A 1 115 ? -17.131 3.408 7.823 1.00 92.38 115 GLY A N 1
ATOM 912 C CA . GLY A 1 115 ? -15.812 4.014 7.976 1.00 92.38 115 GLY A CA 1
ATOM 913 C C . GLY A 1 115 ? -15.375 4.182 9.433 1.00 92.38 115 GLY A C 1
ATOM 914 O O . GLY A 1 115 ? -14.311 4.750 9.677 1.00 92.38 115 GLY A O 1
ATOM 915 N N . VAL A 1 116 ? -16.153 3.691 10.406 1.00 92.88 116 VAL A N 1
ATOM 916 C CA . VAL A 1 116 ? -15.848 3.784 11.840 1.00 92.88 116 VAL A CA 1
ATOM 917 C C . VAL A 1 116 ? -16.113 2.442 12.514 1.00 92.88 116 VAL A C 1
ATOM 919 O O . VAL A 1 116 ? -17.166 1.839 12.354 1.00 92.88 116 VAL A O 1
ATOM 922 N N . VAL A 1 117 ? -15.165 1.984 13.329 1.00 93.56 117 VAL A N 1
ATOM 923 C CA . VAL A 1 117 ? -15.288 0.736 14.092 1.00 93.56 117 VAL A CA 1
ATOM 924 C C . VAL A 1 117 ? -15.060 1.002 15.571 1.00 93.56 117 VAL A C 1
ATOM 926 O O . VAL A 1 117 ? -14.182 1.777 15.946 1.00 93.56 117 VAL A O 1
ATOM 929 N N . THR A 1 118 ? -15.838 0.336 16.419 1.00 94.00 118 THR A N 1
ATOM 930 C CA . THR A 1 118 ? -15.576 0.266 17.861 1.00 94.00 118 THR A CA 1
ATOM 931 C C . THR A 1 118 ? -15.016 -1.114 18.162 1.00 94.00 118 THR A C 1
ATOM 933 O O . THR A 1 118 ? -15.636 -2.116 17.814 1.00 94.00 118 THR A O 1
ATOM 936 N N . MET A 1 119 ? -13.843 -1.174 18.788 1.00 93.75 119 MET A N 1
ATOM 937 C CA . MET A 1 119 ? -13.186 -2.429 19.147 1.00 93.75 119 MET A CA 1
ATOM 938 C C . MET A 1 119 ? -12.504 -2.317 20.509 1.00 93.75 119 MET A C 1
ATOM 940 O O . MET A 1 119 ? -12.140 -1.223 20.944 1.00 93.75 119 MET A O 1
ATOM 944 N N . THR A 1 120 ? -12.331 -3.448 21.188 1.00 96.25 120 THR A N 1
ATOM 945 C CA . THR A 1 120 ? -11.558 -3.520 22.431 1.00 96.25 120 THR A CA 1
ATOM 946 C C . THR A 1 120 ? -10.057 -3.431 22.147 1.00 96.25 120 THR A C 1
ATOM 948 O O . THR A 1 120 ? -9.600 -3.635 21.020 1.00 96.25 120 THR A O 1
ATOM 951 N N . TYR A 1 121 ? -9.261 -3.172 23.186 1.00 95.06 121 TYR A N 1
ATOM 952 C CA . TYR A 1 121 ? -7.801 -3.157 23.069 1.00 95.06 121 TYR A CA 1
ATOM 953 C C . TYR A 1 121 ? -7.231 -4.491 22.553 1.00 95.06 121 TYR A C 1
ATOM 955 O O . TYR A 1 121 ? -6.359 -4.494 21.688 1.00 95.06 121 TYR A O 1
ATOM 963 N N . GLU A 1 122 ? -7.752 -5.628 23.021 1.00 95.25 122 GLU A N 1
ATOM 964 C CA . GLU A 1 122 ? -7.305 -6.950 22.559 1.00 95.25 122 GLU A CA 1
ATOM 965 C C . GLU A 1 122 ? -7.646 -7.199 21.086 1.00 95.25 122 GLU A C 1
ATOM 967 O O . GLU A 1 122 ? -6.827 -7.742 20.348 1.00 95.25 122 GLU A O 1
ATOM 972 N N . GLN A 1 123 ? -8.821 -6.751 20.630 1.00 91.75 123 GLN A N 1
ATOM 973 C CA . GLN A 1 123 ? -9.200 -6.825 19.217 1.00 91.75 123 GLN A CA 1
ATOM 974 C C . GLN A 1 123 ? -8.278 -5.969 18.345 1.00 91.75 123 GLN A C 1
ATOM 976 O O . GLN A 1 123 ? -7.861 -6.416 17.277 1.00 91.75 123 GLN A O 1
ATOM 981 N N . PHE A 1 124 ? -7.908 -4.775 18.819 1.00 92.44 124 PHE A N 1
ATOM 982 C CA . PHE A 1 124 ? -6.930 -3.927 18.142 1.00 92.44 124 PHE A CA 1
ATOM 983 C C . PHE A 1 124 ? -5.557 -4.604 18.044 1.00 92.44 124 PHE A C 1
ATOM 985 O O . PHE A 1 124 ? -4.978 -4.656 16.958 1.00 92.44 124 PHE A O 1
ATOM 992 N N . LEU A 1 125 ? -5.051 -5.174 19.143 1.00 93.3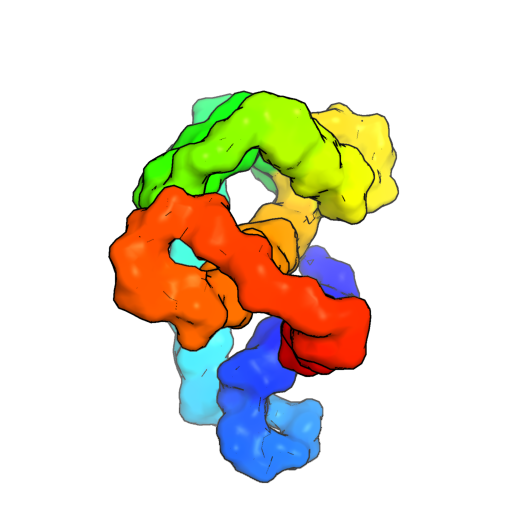1 125 LEU A N 1
ATOM 993 C CA . LEU A 1 125 ? -3.786 -5.914 19.125 1.00 93.31 125 LEU A CA 1
ATOM 994 C C . LEU A 1 125 ? -3.836 -7.101 18.160 1.00 93.31 125 LEU A C 1
ATOM 996 O O . LEU A 1 125 ? -2.928 -7.260 17.348 1.00 93.31 125 LEU A O 1
ATOM 1000 N N . GLY A 1 126 ? -4.905 -7.900 18.208 1.00 90.19 126 GLY A N 1
ATOM 1001 C CA . GLY A 1 126 ? -5.095 -9.033 17.303 1.00 90.19 126 GLY A CA 1
ATOM 1002 C C . GLY A 1 126 ? -5.132 -8.609 15.834 1.00 90.19 126 GLY A C 1
ATOM 1003 O O . GLY A 1 126 ? -4.528 -9.268 14.991 1.00 90.19 126 GLY A O 1
ATOM 1004 N N . LEU A 1 127 ? -5.773 -7.477 15.524 1.00 89.12 127 LEU A N 1
ATOM 1005 C CA . LEU A 1 127 ? -5.772 -6.905 14.179 1.00 89.12 127 LEU A CA 1
ATOM 1006 C C . LEU A 1 127 ? -4.350 -6.541 13.748 1.00 89.12 127 LEU A C 1
ATOM 1008 O O . LEU A 1 127 ? -3.913 -6.965 12.686 1.00 89.12 127 LEU A O 1
ATOM 1012 N N . VAL A 1 128 ? -3.602 -5.790 14.553 1.00 87.00 128 VAL A N 1
ATOM 1013 C CA . VAL A 1 128 ? -2.263 -5.330 14.151 1.00 87.00 128 VAL A CA 1
ATOM 1014 C C . VAL A 1 128 ? -1.268 -6.488 14.031 1.00 87.00 128 VAL A C 1
ATOM 1016 O O . VAL A 1 128 ? -0.463 -6.494 13.103 1.00 87.00 128 VAL A O 1
ATOM 1019 N N . ILE A 1 129 ? -1.319 -7.466 14.938 1.00 86.25 129 ILE A N 1
ATOM 1020 C CA . ILE A 1 129 ? -0.375 -8.593 14.968 1.00 86.25 129 ILE A CA 1
ATOM 1021 C C . ILE A 1 129 ? -0.618 -9.556 13.802 1.00 86.25 129 ILE A C 1
ATOM 1023 O O . ILE A 1 129 ? 0.341 -9.973 13.165 1.00 86.25 129 ILE A O 1
ATOM 1027 N N . ASN A 1 130 ? -1.875 -9.870 13.475 1.00 78.44 130 ASN A N 1
ATOM 1028 C CA . ASN A 1 130 ? -2.195 -10.799 12.382 1.00 78.44 130 ASN A CA 1
ATOM 1029 C C . ASN A 1 130 ? -1.956 -10.216 10.978 1.00 78.44 130 ASN A C 1
ATOM 1031 O O . ASN A 1 130 ? -2.052 -10.944 9.995 1.00 78.44 130 ASN A O 1
ATOM 1035 N N . ASN A 1 131 ? -1.706 -8.908 10.876 1.00 70.56 131 ASN A N 1
ATOM 1036 C CA . ASN A 1 131 ? -1.490 -8.197 9.613 1.00 70.56 131 ASN A CA 1
ATOM 1037 C C . ASN A 1 131 ? -0.052 -7.657 9.474 1.00 70.56 131 ASN A C 1
ATOM 1039 O O . ASN A 1 131 ? 0.190 -6.788 8.634 1.00 70.56 131 ASN A O 1
ATOM 1043 N N . ARG A 1 132 ? 0.880 -8.133 10.311 1.00 57.41 132 ARG A N 1
ATOM 1044 C CA . ARG A 1 132 ? 2.316 -7.839 10.227 1.00 57.41 132 ARG A CA 1
ATOM 1045 C C . ARG A 1 132 ? 3.106 -8.999 9.645 1.00 57.41 132 ARG A C 1
ATOM 1047 O O . ARG A 1 132 ? 2.748 -10.158 9.938 1.00 57.41 132 ARG A O 1
#

InterPro domains:
  IPR002048 EF-hand domain [PF13499] (34-94)
  IPR002048 EF-hand domain [PF13833] (4-30)
  IPR002048 EF-hand domain [PS50222] (1-27)
  IPR002048 EF-hand domain [PS50222] (31-66)
  IPR002048 EF-hand domain [SM00054] (5-33)
  IPR002048 EF-hand domain [SM00054] (35-63)
  IPR011992 EF-hand domain pair [SSF47473] (4-128)
  IPR018247 EF-Hand 1, calcium-binding site [PS00018] (44-56)
  IPR051426 Peflin/Sorcin Calcium-Binding [PTHR46212] (4-130)

Radius of gyration: 16.24 Å; Cα contacts (8 Å, |Δi|>4): 103; chains: 1; bounding box: 38×40×38 Å

Solvent-accessible surface area (backbone atoms only — not comparable to full-atom values): 7780 Å² total; per-residue (Å²): 124,58,73,67,58,52,51,54,54,45,64,76,41,34,82,87,67,79,86,57,72,53,75,72,32,42,54,54,47,50,55,49,51,53,53,48,52,55,51,49,61,68,37,27,80,86,67,76,76,40,32,42,56,68,32,46,46,53,44,40,42,74,75,72,44,91,72,55,69,72,57,42,48,50,49,45,64,73,43,23,86,82,74,76,73,37,23,44,67,54,38,45,52,53,50,52,51,49,52,49,52,54,49,54,58,49,45,72,71,29,74,82,68,76,88,67,79,89,76,55,73,67,56,50,50,54,52,57,59,76,71,106

Organism: Mortierella alpina (NCBI:txid64518)

pLDDT: mean 88.47, std 7.92, range [54.41, 96.75]

Secondary structure (DSSP, 8-state):
--HHHHHHHHHHH-SS-SSS--HHHHHHHHHHHHHHHHHHHHH-SS--SSB-HHHHHHHHHHTT----HHHHHHHHHHH-TTSSS-B-HHHHHHHHHHHHHHHHHHHHH-TT--S-----HHHHHHHHHHT-

Nearest PDB structures (foldseek):
  3aak-assembly1_A-2  TM=9.510E-01  e=1.263E-12  Homo sapiens
  5gqq-assembly1_C  TM=9.576E-01  e=3.815E-12  Homo sapiens
  5jjg-assembly1_A-2  TM=9.521E-01  e=3.815E-12  Mus musculus
  1y1x-assembly3_B  TM=9.286E-01  e=8.765E-09  Leishmania major strain Friedlin
  1y1x-assembly3_A  TM=8.958E-01  e=1.662E-08  Leishmania major strain Friedlin